Protein AF-A0A6B3FIB4-F1 (afdb_monomer)

Solvent-accessible surface area (backbone atoms only — not comparable to full-atom values): 5257 Å² total; per-residue (Å²): 123,72,42,77,40,80,92,79,71,44,79,38,65,65,62,75,80,83,56,98,82,58,90,41,73,65,52,36,47,45,48,29,34,25,74,77,67,68,49,53,62,94,70,60,38,60,34,91,89,50,46,90,45,67,69,45,73,50,76,48,79,42,75,57,39,72,94,75,74,38,70,61,46,75,47,75,50,74,36,72,56,66,93

Secondary structure (DSSP, 8-state):
--EE-TTT--EE-S-----TT--SHHHHHHHHHHHHH---GGG--B-TTTTTS-SEEEEEEEPPBGGGTB--EEEEEEE--B-

Structure (mmCIF, N/CA/C/O backbone):
data_AF-A0A6B3FIB4-F1
#
_entry.id   AF-A0A6B3FIB4-F1
#
loop_
_atom_site.group_PDB
_atom_site.id
_atom_site.type_symbol
_atom_site.label_atom_id
_atom_site.label_alt_id
_atom_site.label_comp_id
_atom_site.label_asym_id
_atom_site.label_entity_id
_atom_site.label_seq_id
_atom_site.pdbx_PDB_ins_code
_atom_site.Cartn_x
_atom_site.Cartn_y
_atom_site.Cartn_z
_atom_site.occupancy
_atom_site.B_iso_or_equiv
_atom_site.auth_seq_id
_atom_site.auth_comp_id
_atom_site.auth_asym_id
_atom_site.auth_atom_id
_atom_site.pdbx_PDB_model_num
ATOM 1 N N . LEU A 1 1 ? -7.923 -3.209 -9.923 1.00 89.94 1 LEU A N 1
ATOM 2 C CA . LEU A 1 1 ? -8.412 -4.453 -9.284 1.00 89.94 1 LEU A CA 1
ATOM 3 C C . LEU A 1 1 ? -8.817 -4.108 -7.860 1.00 89.94 1 LEU A C 1
ATOM 5 O O . LEU A 1 1 ? -8.107 -3.318 -7.256 1.00 89.94 1 LEU A O 1
ATOM 9 N N . HIS A 1 2 ? -9.922 -4.651 -7.352 1.00 94.94 2 HIS A N 1
ATOM 10 C CA . HIS A 1 2 ? -10.313 -4.488 -5.951 1.00 94.94 2 HIS A CA 1
ATOM 11 C C . HIS A 1 2 ? -10.673 -5.849 -5.355 1.00 94.94 2 HIS A C 1
ATOM 13 O O . HIS A 1 2 ? -11.177 -6.717 -6.070 1.00 94.94 2 HIS A O 1
ATOM 19 N N . VAL A 1 3 ? -10.426 -6.010 -4.061 1.00 95.62 3 VAL A N 1
ATOM 20 C CA . VAL A 1 3 ? -10.751 -7.191 -3.263 1.00 95.62 3 VAL A CA 1
ATOM 21 C C . VAL A 1 3 ? -11.749 -6.820 -2.174 1.00 95.62 3 VAL A C 1
ATOM 23 O O . VAL A 1 3 ? -11.791 -5.684 -1.700 1.00 95.62 3 VAL A O 1
ATOM 26 N N . HIS A 1 4 ? -12.583 -7.781 -1.785 1.00 96.00 4 HIS A N 1
ATOM 27 C CA . HIS A 1 4 ? -13.477 -7.614 -0.647 1.00 96.00 4 HIS A CA 1
ATOM 28 C C . HIS A 1 4 ? -12.723 -7.956 0.641 1.00 96.00 4 HIS A C 1
ATOM 30 O O . HIS A 1 4 ? -12.448 -9.125 0.915 1.00 96.00 4 HIS A O 1
ATOM 36 N N . HIS A 1 5 ? -12.391 -6.939 1.433 1.00 91.62 5 HIS A N 1
ATOM 37 C CA . HIS A 1 5 ? -11.618 -7.103 2.654 1.00 91.62 5 HIS A CA 1
ATOM 38 C C . HIS A 1 5 ? -12.522 -7.563 3.804 1.00 91.62 5 HIS A C 1
ATOM 40 O O . HIS A 1 5 ? -13.342 -6.808 4.329 1.00 91.62 5 HIS A O 1
ATOM 46 N N . ARG A 1 6 ? -12.367 -8.825 4.221 1.00 88.94 6 ARG A N 1
ATOM 47 C CA . ARG A 1 6 ? -13.288 -9.494 5.156 1.00 88.94 6 ARG A CA 1
ATOM 48 C C . ARG A 1 6 ? -13.387 -8.811 6.522 1.00 88.94 6 ARG A C 1
ATOM 50 O O . ARG A 1 6 ? -14.470 -8.786 7.097 1.00 88.94 6 ARG A O 1
ATOM 57 N N . ALA A 1 7 ? -12.280 -8.298 7.060 1.00 86.06 7 ALA A N 1
ATOM 58 C CA . ALA A 1 7 ? -12.270 -7.740 8.413 1.00 86.06 7 ALA A CA 1
ATOM 59 C C . ALA A 1 7 ? -12.906 -6.342 8.494 1.00 86.06 7 ALA A C 1
ATOM 61 O O . ALA A 1 7 ? -13.457 -5.994 9.533 1.00 86.06 7 ALA A O 1
ATOM 62 N N . SER A 1 8 ? -12.859 -5.556 7.411 1.00 86.81 8 SER A N 1
ATOM 63 C CA . SER A 1 8 ? -13.490 -4.225 7.356 1.00 86.81 8 SER A CA 1
ATOM 64 C C . SER A 1 8 ? -14.839 -4.223 6.632 1.00 86.81 8 SER A C 1
ATOM 66 O O . SER A 1 8 ? -15.607 -3.279 6.785 1.00 86.81 8 SER A O 1
ATOM 68 N N . GLY A 1 9 ? -15.132 -5.251 5.830 1.00 93.44 9 GLY A N 1
ATOM 69 C CA . GLY A 1 9 ? -16.303 -5.312 4.952 1.00 93.44 9 GLY A CA 1
ATOM 70 C C . GLY A 1 9 ? -16.219 -4.387 3.731 1.00 93.44 9 GLY A C 1
ATOM 71 O O . GLY A 1 9 ? -17.178 -4.304 2.963 1.00 93.44 9 GLY A O 1
ATOM 72 N N . LEU A 1 10 ? -15.096 -3.691 3.535 1.00 93.50 10 LEU A N 1
ATOM 73 C CA . LEU A 1 10 ? -14.903 -2.737 2.445 1.00 93.50 10 LEU A CA 1
ATOM 74 C C . LEU A 1 10 ? -14.406 -3.426 1.168 1.00 93.50 10 LEU A C 1
ATOM 76 O O . LEU A 1 10 ? -13.875 -4.534 1.196 1.00 93.50 10 LEU A O 1
ATOM 80 N N . THR A 1 11 ? -14.570 -2.745 0.034 1.00 96.00 11 THR A N 1
ATOM 81 C CA . THR A 1 11 ? -13.929 -3.121 -1.233 1.00 96.00 11 THR A CA 1
ATOM 82 C C . THR A 1 11 ? -12.737 -2.199 -1.446 1.00 96.00 11 THR A C 1
ATOM 84 O O . THR A 1 11 ? -12.928 -0.998 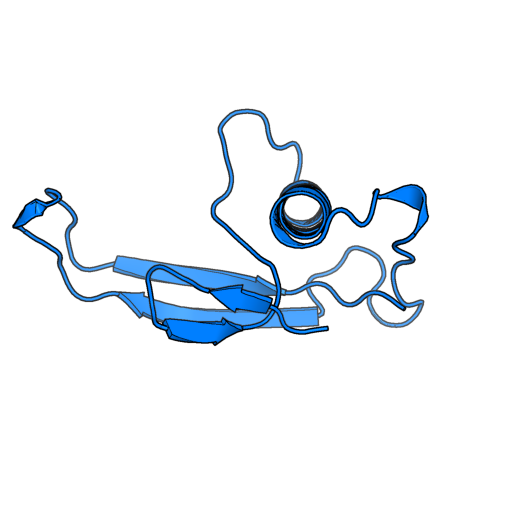-1.611 1.00 96.00 11 THR A O 1
ATOM 87 N N . LEU A 1 12 ? -11.526 -2.751 -1.395 1.00 94.19 12 LEU A N 1
ATOM 88 C CA . LEU A 1 12 ? -10.268 -2.000 -1.369 1.00 94.19 12 LEU A CA 1
ATOM 89 C C . LEU A 1 12 ? -9.322 -2.501 -2.461 1.00 94.19 12 LEU A C 1
ATOM 91 O O . LEU A 1 12 ? -9.507 -3.589 -3.007 1.00 94.19 12 LEU A O 1
ATOM 95 N N . THR A 1 13 ? -8.325 -1.700 -2.823 1.00 95.38 13 THR A N 1
ATOM 96 C CA . THR A 1 13 ? -7.188 -2.213 -3.597 1.00 95.38 13 THR A CA 1
ATOM 97 C C . THR A 1 13 ? -6.407 -3.213 -2.743 1.00 95.38 13 THR A C 1
ATOM 99 O O . THR A 1 13 ? -6.353 -3.005 -1.532 1.00 95.38 13 THR A O 1
ATOM 102 N N . PRO A 1 14 ? -5.794 -4.256 -3.334 1.00 96.19 14 PRO A N 1
ATOM 103 C CA . PRO A 1 14 ? -4.952 -5.162 -2.565 1.00 96.19 14 PRO A CA 1
ATOM 104 C C . PRO A 1 14 ? -3.803 -4.420 -1.888 1.00 96.19 14 PRO A C 1
ATOM 106 O O . PRO A 1 14 ? -3.200 -3.538 -2.510 1.00 96.19 14 PRO A O 1
ATOM 109 N N . GLY A 1 15 ? -3.496 -4.781 -0.648 1.00 95.19 15 GLY A N 1
ATOM 110 C CA . GLY A 1 15 ? -2.432 -4.138 0.112 1.00 95.19 15 GLY A CA 1
ATOM 111 C C . GLY A 1 15 ? -2.415 -4.550 1.577 1.00 95.19 15 GLY A C 1
ATOM 112 O O . GLY A 1 15 ? -3.412 -5.013 2.119 1.00 95.19 15 GLY A O 1
ATOM 113 N N . GLY A 1 16 ? -1.278 -4.314 2.220 1.00 94.31 16 GLY A N 1
ATOM 114 C CA . GLY A 1 16 ? -1.041 -4.679 3.607 1.00 94.31 16 GLY A CA 1
ATOM 115 C C . GLY A 1 16 ? 0.218 -4.016 4.151 1.00 94.31 16 GLY A C 1
ATOM 116 O O . GLY A 1 16 ? 0.862 -3.202 3.480 1.00 94.31 16 GLY A O 1
ATOM 117 N N . HIS A 1 17 ? 0.538 -4.323 5.405 1.00 95.25 17 HIS A N 1
ATOM 118 C CA . HIS A 1 17 ? 1.688 -3.738 6.084 1.00 95.25 17 HIS A CA 1
ATOM 119 C C . HIS A 1 17 ? 3.005 -4.345 5.589 1.00 95.25 17 HIS A C 1
ATOM 121 O O . HIS A 1 17 ? 3.085 -5.516 5.225 1.00 95.25 17 HIS A O 1
ATOM 127 N N . ALA A 1 18 ? 4.067 -3.541 5.639 1.00 97.12 18 ALA A N 1
ATOM 128 C CA . ALA A 1 18 ? 5.415 -4.050 5.441 1.00 97.12 18 ALA A CA 1
ATOM 129 C C . ALA A 1 18 ? 5.801 -5.002 6.584 1.00 97.12 18 ALA A C 1
ATOM 131 O O . ALA A 1 18 ? 5.569 -4.708 7.760 1.00 97.12 18 ALA A O 1
ATOM 132 N N . GLU A 1 19 ? 6.443 -6.111 6.239 1.00 96.56 19 GLU A N 1
ATOM 133 C CA . GLU A 1 19 ? 6.946 -7.101 7.182 1.00 96.56 19 GLU A CA 1
ATOM 134 C C . GLU A 1 19 ? 8.477 -7.025 7.319 1.00 96.56 19 GLU A C 1
ATOM 136 O O . GLU A 1 19 ? 9.181 -6.588 6.398 1.00 96.56 19 GLU A O 1
ATOM 141 N N . PRO A 1 20 ? 9.048 -7.477 8.455 1.00 96.50 20 PRO A N 1
ATOM 142 C CA . PRO A 1 20 ? 10.491 -7.627 8.587 1.00 96.50 20 PRO A CA 1
ATOM 143 C C . PRO A 1 20 ? 11.059 -8.548 7.497 1.00 96.50 20 PRO A C 1
ATOM 145 O O . PRO A 1 20 ? 10.820 -9.752 7.497 1.00 96.50 20 PRO A O 1
ATOM 148 N N . GLY A 1 21 ? 11.859 -7.981 6.594 1.00 95.12 21 GLY A N 1
ATOM 149 C CA . GLY A 1 21 ? 12.475 -8.709 5.481 1.00 95.12 21 GLY A CA 1
ATOM 150 C C . GLY A 1 21 ? 11.988 -8.276 4.101 1.00 95.12 21 GLY A C 1
ATOM 151 O O . GLY A 1 21 ? 12.639 -8.626 3.116 1.00 95.12 21 GLY A O 1
ATOM 152 N N . ASP A 1 22 ? 10.924 -7.471 4.015 1.00 97.06 22 ASP A N 1
ATOM 153 C CA . ASP A 1 22 ? 10.529 -6.849 2.753 1.00 97.06 22 ASP A CA 1
ATOM 154 C C . ASP A 1 22 ? 11.643 -5.889 2.271 1.00 97.06 22 ASP A C 1
ATOM 156 O O . ASP A 1 22 ? 12.023 -4.959 2.990 1.00 97.06 22 ASP A O 1
ATOM 160 N N . PRO A 1 23 ? 12.209 -6.089 1.064 1.00 97.06 23 PRO A N 1
ATOM 161 C CA . PRO A 1 23 ? 13.376 -5.329 0.610 1.00 97.06 23 PRO A CA 1
ATOM 162 C C . PRO A 1 23 ? 13.032 -3.918 0.108 1.00 97.06 23 PRO A C 1
ATOM 164 O O . PRO A 1 23 ? 13.928 -3.092 -0.061 1.00 97.06 23 PRO A O 1
ATOM 167 N N . SER A 1 24 ? 11.757 -3.644 -0.182 1.00 97.38 24 SER A N 1
ATOM 168 C CA . SER A 1 24 ? 11.251 -2.338 -0.615 1.00 97.38 24 SER A CA 1
ATOM 169 C C . SER A 1 24 ? 9.725 -2.269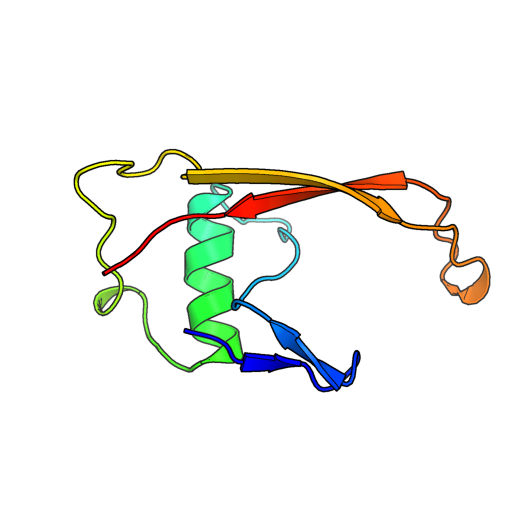 -0.493 1.00 97.38 24 SER A C 1
ATOM 171 O O . SER A 1 24 ? 9.057 -3.299 -0.487 1.00 97.38 24 SER A O 1
ATOM 173 N N . LEU A 1 25 ? 9.154 -1.059 -0.486 1.00 97.31 25 LEU A N 1
ATOM 174 C CA . LEU A 1 25 ? 7.694 -0.859 -0.492 1.00 97.31 25 LEU A CA 1
ATOM 175 C C . LEU A 1 25 ? 7.020 -1.428 -1.750 1.00 97.31 25 LEU A C 1
ATOM 177 O O . LEU A 1 25 ? 5.898 -1.921 -1.688 1.00 97.31 25 LEU A O 1
ATOM 181 N N . LEU A 1 26 ? 7.717 -1.421 -2.890 1.00 97.50 26 LEU A N 1
ATOM 182 C CA . LEU A 1 26 ? 7.216 -2.077 -4.094 1.00 97.50 26 LEU A CA 1
ATOM 183 C C . LEU A 1 26 ? 7.144 -3.602 -3.911 1.00 97.50 26 LEU A C 1
ATOM 185 O O . LEU A 1 26 ? 6.196 -4.232 -4.377 1.00 97.50 26 LEU A O 1
ATOM 189 N N . ALA A 1 27 ? 8.129 -4.201 -3.233 1.00 97.38 27 ALA A N 1
ATOM 190 C CA . ALA A 1 27 ? 8.109 -5.630 -2.940 1.00 97.38 27 ALA A CA 1
ATOM 191 C C . ALA A 1 27 ? 6.939 -6.002 -2.016 1.00 97.38 27 ALA A C 1
ATOM 193 O O . ALA A 1 27 ? 6.284 -7.008 -2.284 1.00 97.38 27 ALA A O 1
ATOM 194 N N . VAL A 1 28 ? 6.623 -5.151 -1.027 1.00 98.06 28 VAL A N 1
ATOM 195 C CA . VAL A 1 28 ? 5.408 -5.271 -0.197 1.00 98.06 28 VAL A CA 1
ATOM 196 C C . VAL A 1 28 ? 4.170 -5.305 -1.094 1.00 98.06 28 VAL A C 1
ATOM 198 O O . VAL A 1 28 ? 3.421 -6.274 -1.074 1.00 98.06 28 VAL A O 1
ATOM 201 N N . ALA A 1 29 ? 3.989 -4.303 -1.961 1.00 97.31 29 ALA A N 1
ATOM 202 C CA . ALA A 1 29 ? 2.811 -4.222 -2.827 1.00 97.31 29 ALA A CA 1
ATOM 203 C C . ALA A 1 29 ? 2.660 -5.445 -3.753 1.00 97.31 29 ALA A C 1
ATOM 205 O O . ALA A 1 29 ? 1.560 -5.963 -3.929 1.00 97.31 29 ALA A O 1
ATOM 206 N N . VAL A 1 30 ? 3.761 -5.944 -4.327 1.00 97.06 30 VAL A N 1
ATOM 207 C CA . VAL A 1 30 ? 3.748 -7.153 -5.169 1.00 97.06 30 VAL A CA 1
ATOM 208 C C . VAL A 1 30 ? 3.399 -8.409 -4.362 1.00 97.06 30 VAL A C 1
ATOM 210 O O . VAL A 1 30 ? 2.657 -9.257 -4.864 1.00 97.06 30 VAL A O 1
ATOM 213 N N . ARG A 1 31 ? 3.920 -8.538 -3.134 1.00 97.75 31 ARG A N 1
ATOM 214 C CA . ARG A 1 31 ? 3.620 -9.654 -2.227 1.00 97.75 31 ARG A CA 1
ATOM 215 C C . ARG A 1 31 ? 2.140 -9.657 -1.840 1.00 97.75 31 ARG A C 1
ATOM 217 O O . ARG A 1 31 ? 1.469 -10.658 -2.075 1.00 97.75 31 ARG A O 1
ATOM 224 N N . GLU A 1 32 ? 1.628 -8.528 -1.362 1.00 97.44 32 GLU A N 1
ATOM 225 C CA . GLU A 1 32 ? 0.239 -8.358 -0.907 1.00 97.44 32 GLU A CA 1
ATOM 226 C C . GLU A 1 32 ? -0.782 -8.609 -2.027 1.00 97.44 32 GLU A C 1
ATOM 228 O O . GLU A 1 32 ? -1.777 -9.307 -1.835 1.00 97.44 32 GLU A O 1
ATOM 233 N N . VAL A 1 33 ? -0.505 -8.145 -3.257 1.00 97.06 33 VAL A N 1
ATOM 234 C CA . VAL A 1 33 ? -1.332 -8.508 -4.423 1.00 97.06 33 VAL A CA 1
ATOM 235 C C . VAL A 1 33 ? -1.378 -10.028 -4.600 1.00 97.06 33 VAL A C 1
ATOM 237 O O . VAL A 1 33 ? -2.445 -10.581 -4.872 1.00 97.06 33 VAL A O 1
ATOM 240 N N . GLY A 1 34 ? -0.249 -10.717 -4.443 1.00 96.75 34 GLY A N 1
ATOM 241 C CA . GLY A 1 34 ? -0.181 -12.174 -4.518 1.00 96.75 34 GLY A CA 1
ATOM 242 C C . GLY A 1 34 ? -0.983 -12.871 -3.418 1.00 96.75 34 GLY A C 1
ATOM 243 O O . GLY A 1 34 ? -1.727 -13.805 -3.721 1.00 96.75 34 GLY A O 1
ATOM 244 N N . GLU A 1 35 ? -0.870 -12.409 -2.175 1.00 96.00 35 GLU A N 1
ATOM 245 C CA . GLU A 1 35 ? -1.555 -12.985 -1.011 1.00 96.00 35 GLU A CA 1
ATOM 246 C C . GLU A 1 35 ? -3.079 -12.836 -1.097 1.00 96.00 35 GLU A C 1
ATOM 248 O O . GLU A 1 35 ? -3.808 -13.807 -0.882 1.00 96.00 35 GLU A O 1
ATOM 253 N N . GLU A 1 36 ? -3.575 -11.662 -1.489 1.00 96.00 36 GLU A N 1
ATOM 254 C CA . GLU A 1 36 ? -5.015 -11.384 -1.483 1.00 96.00 36 GLU A CA 1
ATOM 255 C C . GLU A 1 36 ? -5.744 -11.809 -2.767 1.00 96.00 36 GLU A C 1
ATOM 257 O O . GLU A 1 36 ? -6.969 -11.955 -2.770 1.00 96.00 36 GLU A O 1
ATOM 262 N N . THR A 1 37 ? -5.020 -12.007 -3.875 1.00 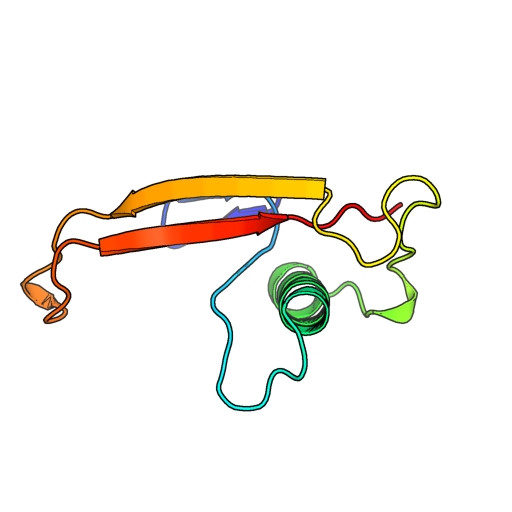95.25 37 THR A N 1
ATOM 263 C CA . THR A 1 37 ? -5.635 -12.270 -5.194 1.00 95.25 37 THR A CA 1
ATOM 264 C C . THR A 1 37 ? -5.174 -13.567 -5.858 1.00 95.25 37 THR A C 1
ATOM 266 O O . THR A 1 37 ? -5.808 -14.028 -6.809 1.00 95.25 37 THR A O 1
ATOM 269 N N . GLY A 1 38 ? -4.060 -14.151 -5.410 1.00 96.19 38 GLY A N 1
ATOM 270 C CA . GLY A 1 38 ? -3.403 -15.279 -6.074 1.00 96.19 38 GLY A CA 1
ATOM 271 C C . GLY A 1 38 ? -2.665 -14.914 -7.372 1.00 96.19 38 GLY A C 1
ATOM 272 O O . GLY A 1 38 ? -2.129 -15.802 -8.043 1.00 96.19 38 GLY A O 1
ATOM 273 N N . LEU A 1 39 ? -2.609 -13.633 -7.761 1.00 95.69 39 LEU A N 1
ATOM 274 C CA . LEU A 1 39 ? -1.851 -13.181 -8.929 1.00 95.69 39 LEU A CA 1
ATOM 275 C C . LEU A 1 39 ? -0.353 -13.151 -8.614 1.00 95.69 39 LEU A C 1
ATOM 277 O O . LEU A 1 39 ? 0.143 -12.272 -7.920 1.00 95.69 39 LEU A O 1
ATOM 281 N N . GLY A 1 40 ? 0.395 -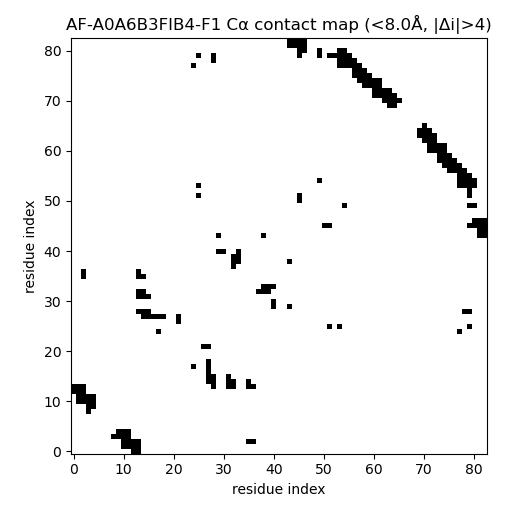14.106 -9.166 1.00 94.31 40 GLY A N 1
ATOM 282 C CA . GLY A 1 40 ? 1.849 -14.125 -9.003 1.00 94.31 40 GLY A CA 1
ATOM 283 C C . GLY A 1 40 ? 2.537 -12.931 -9.676 1.00 94.31 40 GLY A C 1
ATOM 284 O O . GLY A 1 40 ? 2.113 -12.485 -10.740 1.00 94.31 40 GLY A O 1
ATOM 285 N N . ALA A 1 41 ? 3.670 -12.494 -9.118 1.00 94.38 41 ALA A N 1
ATOM 286 C CA . ALA A 1 41 ? 4.436 -11.317 -9.555 1.00 94.38 41 ALA A CA 1
ATOM 287 C C . ALA A 1 41 ? 4.715 -11.234 -11.070 1.00 94.38 41 ALA A C 1
ATOM 289 O O . ALA A 1 41 ? 4.745 -10.152 -11.640 1.00 94.38 41 ALA A O 1
ATOM 290 N N . ARG A 1 42 ? 4.861 -12.373 -11.765 1.00 95.81 42 ARG A N 1
ATOM 291 C CA . ARG A 1 42 ? 5.060 -12.423 -13.232 1.00 95.81 42 ARG A CA 1
ATOM 292 C C . ARG A 1 42 ? 3.862 -11.917 -14.047 1.00 95.81 42 ARG A C 1
ATOM 294 O O . ARG A 1 42 ? 3.976 -11.789 -15.262 1.00 95.81 42 ARG A O 1
ATOM 301 N N . ARG A 1 43 ? 2.705 -11.727 -13.411 1.00 95.62 43 ARG A N 1
ATOM 302 C CA . ARG A 1 43 ? 1.488 -11.157 -14.001 1.00 95.62 43 ARG A CA 1
ATOM 303 C C . ARG A 1 43 ? 1.375 -9.651 -13.774 1.00 95.62 43 ARG A C 1
ATOM 305 O O . ARG A 1 43 ? 0.420 -9.068 -14.264 1.00 95.62 43 ARG A O 1
ATOM 312 N N . LEU A 1 44 ? 2.301 -9.056 -13.026 1.00 95.12 44 LEU A N 1
ATOM 313 C CA . LEU A 1 44 ? 2.286 -7.643 -12.686 1.00 95.12 44 LEU A CA 1
ATOM 314 C C . LEU A 1 44 ? 3.366 -6.928 -13.494 1.00 95.12 44 LEU A C 1
ATOM 316 O O . LEU A 1 44 ? 4.554 -7.217 -13.350 1.00 95.12 44 LEU A O 1
ATOM 320 N N . CYS A 1 45 ? 2.949 -5.989 -14.337 1.00 95.69 45 CYS A N 1
ATOM 321 C CA . CYS A 1 45 ? 3.851 -5.132 -15.093 1.00 95.69 45 CYS A CA 1
ATOM 322 C C . CYS A 1 45 ? 3.725 -3.700 -14.579 1.00 95.69 45 CYS A C 1
ATOM 324 O O . CYS A 1 45 ? 2.635 -3.134 -14.578 1.00 95.69 45 CYS A O 1
ATOM 326 N N . LEU A 1 46 ? 4.836 -3.099 -14.151 1.00 94.75 46 LEU A N 1
ATOM 327 C CA . LEU A 1 46 ? 4.858 -1.686 -13.772 1.00 94.75 46 LEU A CA 1
ATOM 328 C C . LEU A 1 46 ? 4.559 -0.809 -14.978 1.00 94.75 46 LEU A C 1
ATOM 330 O O . LEU A 1 46 ? 5.142 -1.018 -16.044 1.00 94.75 46 LEU A O 1
ATOM 334 N N . THR A 1 47 ? 3.701 0.199 -14.809 1.00 93.69 47 THR A N 1
ATOM 335 C CA . THR A 1 47 ? 3.429 1.137 -15.907 1.00 93.69 47 THR A CA 1
ATOM 336 C C . THR A 1 47 ? 4.696 1.883 -16.325 1.00 93.69 47 THR A C 1
ATOM 338 O O . THR A 1 47 ? 5.513 2.229 -15.470 1.00 93.69 47 THR A O 1
ATOM 341 N N . PRO A 1 48 ? 4.843 2.230 -17.614 1.00 92.94 48 PRO A N 1
ATOM 342 C CA . PRO A 1 48 ? 5.960 3.059 -18.061 1.00 92.94 48 PRO A CA 1
ATOM 343 C C . PRO A 1 48 ? 5.905 4.499 -17.522 1.00 92.94 48 PRO A C 1
ATOM 345 O O . PRO A 1 48 ? 6.886 5.221 -17.648 1.00 92.94 48 PRO A O 1
ATOM 348 N N . VAL A 1 49 ? 4.772 4.932 -16.952 1.00 92.25 49 VAL A N 1
ATOM 349 C CA . VAL A 1 49 ? 4.584 6.297 -16.435 1.00 92.25 49 VAL A CA 1
ATOM 350 C C . VAL A 1 49 ? 5.236 6.470 -15.064 1.00 92.25 49 VAL A C 1
ATOM 352 O O . VAL A 1 49 ? 5.871 7.492 -14.826 1.00 92.25 49 VAL A O 1
ATOM 355 N N . ALA A 1 50 ? 5.077 5.486 -14.176 1.00 91.44 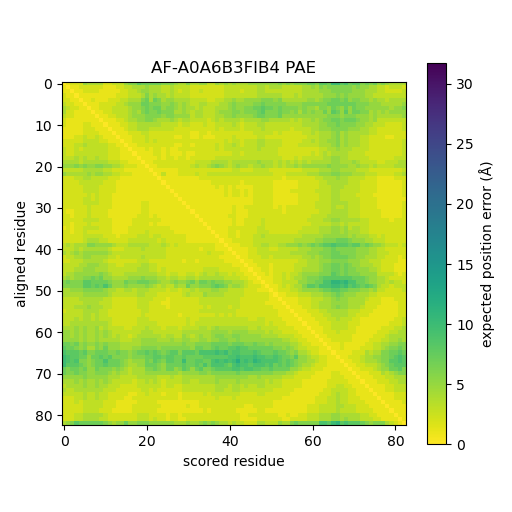50 ALA A N 1
ATOM 356 C CA . ALA A 1 50 ? 5.569 5.557 -12.797 1.00 91.44 50 ALA A CA 1
ATOM 357 C C . ALA A 1 50 ? 6.750 4.616 -12.521 1.00 91.44 50 ALA A C 1
ATOM 359 O O . ALA A 1 50 ? 7.532 4.882 -11.614 1.00 91.44 50 ALA A O 1
ATOM 360 N N . LEU A 1 51 ? 6.909 3.543 -13.309 1.00 92.81 51 LEU A N 1
ATOM 361 C CA . LEU A 1 51 ? 7.885 2.483 -13.049 1.00 92.81 51 LEU A CA 1
ATOM 362 C C . LEU A 1 51 ? 7.783 2.011 -11.589 1.00 92.81 51 LEU A C 1
ATOM 364 O O . LEU A 1 51 ? 6.697 1.637 -11.161 1.00 92.81 51 LEU A O 1
ATOM 368 N N . ASP A 1 52 ? 8.886 2.000 -10.845 1.00 93.81 52 ASP A N 1
ATOM 369 C CA . ASP A 1 52 ? 8.968 1.580 -9.446 1.00 93.81 52 ASP A CA 1
ATOM 370 C C . ASP A 1 52 ? 8.754 2.724 -8.440 1.00 93.81 52 ASP A C 1
ATOM 372 O O . ASP A 1 52 ? 8.892 2.512 -7.234 1.00 93.81 52 ASP A O 1
ATOM 376 N N . ALA A 1 53 ? 8.378 3.919 -8.905 1.00 96.00 53 ALA A N 1
ATOM 377 C CA . ALA A 1 53 ? 7.975 5.006 -8.027 1.00 96.00 53 ALA A CA 1
ATOM 378 C C . ALA A 1 53 ? 6.525 4.809 -7.539 1.00 96.00 53 ALA A C 1
ATOM 380 O O . ALA A 1 53 ? 5.666 4.361 -8.311 1.00 96.00 53 ALA A O 1
ATOM 381 N N . PRO A 1 54 ? 6.212 5.181 -6.283 1.00 96.19 54 PRO A N 1
ATOM 382 C CA . PRO A 1 54 ? 4.831 5.278 -5.825 1.00 96.19 54 PRO A CA 1
ATOM 383 C C . PRO A 1 54 ? 4.040 6.215 -6.741 1.00 96.19 54 PRO A C 1
ATOM 385 O O . PRO A 1 54 ? 4.460 7.342 -7.006 1.00 96.19 54 PRO A O 1
ATOM 388 N N . PHE A 1 55 ? 2.900 5.741 -7.232 1.00 96.56 55 PHE A N 1
ATOM 389 C CA . PHE A 1 55 ? 1.985 6.535 -8.048 1.00 96.56 55 PHE A CA 1
ATOM 390 C C . PHE A 1 55 ? 1.189 7.524 -7.191 1.00 96.56 55 PHE A C 1
ATOM 392 O O . PHE A 1 55 ? 0.863 8.617 -7.644 1.00 96.56 55 PHE A O 1
ATOM 399 N N . ASP A 1 56 ? 0.884 7.126 -5.958 1.00 96.38 56 ASP A N 1
ATOM 400 C CA . ASP A 1 56 ? 0.135 7.911 -4.986 1.00 96.38 56 ASP A CA 1
ATOM 401 C C . ASP A 1 56 ? 0.588 7.548 -3.565 1.00 96.38 56 ASP A C 1
ATOM 403 O O . ASP A 1 56 ? 1.012 6.414 -3.313 1.00 96.38 56 ASP A O 1
ATOM 407 N N . ILE A 1 57 ? 0.527 8.522 -2.658 1.00 96.94 57 ILE A N 1
ATOM 408 C CA . ILE A 1 57 ? 0.825 8.347 -1.235 1.00 96.94 57 ILE A CA 1
ATOM 409 C C . ILE A 1 57 ? -0.313 9.003 -0.468 1.00 96.94 57 ILE A C 1
ATOM 411 O O . ILE A 1 57 ? -0.420 10.230 -0.439 1.00 96.94 57 ILE A O 1
ATOM 415 N N . ASP A 1 58 ? -1.145 8.180 0.154 1.00 96.38 58 ASP A N 1
ATOM 416 C CA . ASP A 1 58 ? -2.221 8.654 1.015 1.00 96.38 58 ASP A CA 1
ATOM 417 C C . ASP A 1 58 ? -1.753 8.663 2.467 1.00 96.38 58 ASP A C 1
ATOM 419 O O . ASP A 1 58 ? -1.117 7.716 2.930 1.00 96.38 58 ASP A O 1
ATOM 423 N N . VAL A 1 59 ? -2.041 9.756 3.168 1.00 97.19 59 VAL A N 1
ATOM 424 C CA . VA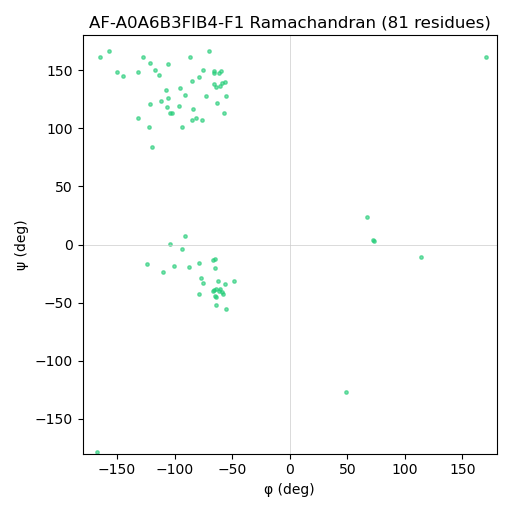L A 1 59 ? -1.681 9.927 4.575 1.00 97.19 59 VAL A CA 1
ATOM 425 C C . VAL A 1 59 ? -2.956 10.173 5.350 1.00 97.19 59 VAL A C 1
ATOM 427 O O . VAL A 1 59 ? -3.683 11.127 5.062 1.00 97.19 59 VAL A O 1
ATOM 430 N N . HIS A 1 60 ? -3.229 9.311 6.321 1.00 94.75 60 HIS A N 1
ATOM 431 C CA . HIS A 1 60 ? -4.412 9.439 7.152 1.00 94.75 60 HIS A CA 1
ATOM 432 C C . HIS A 1 60 ? -4.147 9.001 8.587 1.00 94.75 60 HIS A C 1
ATOM 434 O O . HIS A 1 60 ? -3.424 8.041 8.862 1.00 94.75 60 HIS A O 1
ATOM 440 N N . THR A 1 61 ? -4.805 9.690 9.513 1.00 96.88 61 THR A N 1
ATOM 441 C CA . THR A 1 61 ? -4.748 9.351 10.927 1.00 96.88 61 THR A CA 1
ATOM 442 C C . THR A 1 61 ? -5.542 8.078 11.190 1.00 96.88 61 THR A C 1
ATOM 444 O O . THR A 1 61 ? -6.725 7.973 10.854 1.00 96.88 61 THR A O 1
ATOM 447 N N . VAL A 1 62 ? -4.898 7.123 11.850 1.00 93.12 62 VAL A N 1
ATOM 448 C CA . VAL A 1 62 ? -5.560 5.997 12.495 1.00 93.12 62 VAL A CA 1
ATOM 449 C C . VAL A 1 62 ? -5.748 6.338 13.959 1.00 93.12 62 VAL A C 1
ATOM 451 O O . VAL A 1 62 ? -4.797 6.592 14.699 1.00 93.12 62 VAL A O 1
ATOM 454 N N . GLU A 1 63 ? -7.013 6.364 14.367 1.00 95.94 63 GLU A N 1
ATOM 455 C CA . GLU A 1 63 ? -7.398 6.577 15.756 1.00 95.94 63 GLU A CA 1
ATOM 456 C C . GLU A 1 63 ? -6.812 5.489 16.660 1.00 95.94 63 GLU A C 1
ATOM 458 O O . GLU A 1 63 ? -6.651 4.332 16.257 1.00 95.94 63 GLU A O 1
ATOM 463 N N . ALA A 1 64 ? -6.534 5.856 17.911 1.00 96.69 64 ALA A N 1
ATOM 464 C CA . ALA A 1 64 ? -6.006 4.921 18.893 1.00 96.69 64 ALA A CA 1
ATOM 465 C C . ALA A 1 64 ? -6.929 3.701 19.055 1.00 96.69 64 ALA A C 1
ATOM 467 O O . ALA A 1 64 ? -8.153 3.834 19.141 1.00 96.69 64 ALA A O 1
ATOM 468 N N . ARG A 1 65 ? -6.326 2.516 19.187 1.00 94.19 65 ARG A N 1
ATOM 469 C CA . ARG A 1 65 ? -7.000 1.253 19.519 1.00 94.19 65 ARG A CA 1
ATOM 470 C C . ARG A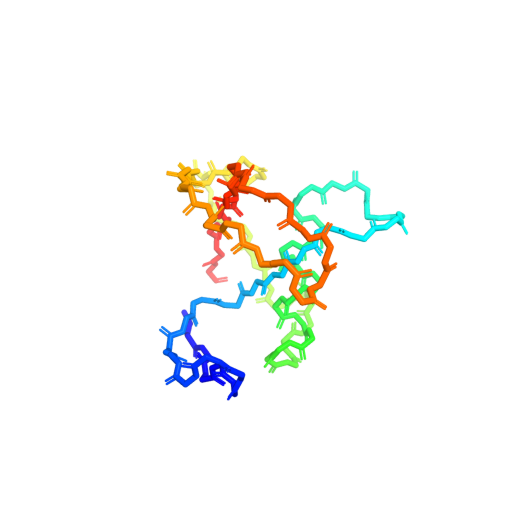 1 65 ? -6.442 0.696 20.829 1.00 94.19 65 ARG A C 1
ATOM 472 O O . ARG A 1 65 ? -5.537 -0.148 20.813 1.00 94.19 65 ARG A O 1
ATOM 479 N N . PRO A 1 66 ? -6.948 1.165 21.987 1.00 93.25 66 PRO A N 1
ATOM 480 C CA . PRO A 1 66 ? -6.433 0.777 23.300 1.00 93.25 66 PRO A CA 1
ATOM 481 C C . PRO A 1 66 ? -6.445 -0.735 23.542 1.00 93.25 66 PRO A C 1
ATOM 483 O O . PRO A 1 66 ? -5.534 -1.263 24.172 1.00 93.25 66 PRO A O 1
ATOM 486 N N . GLU A 1 67 ? -7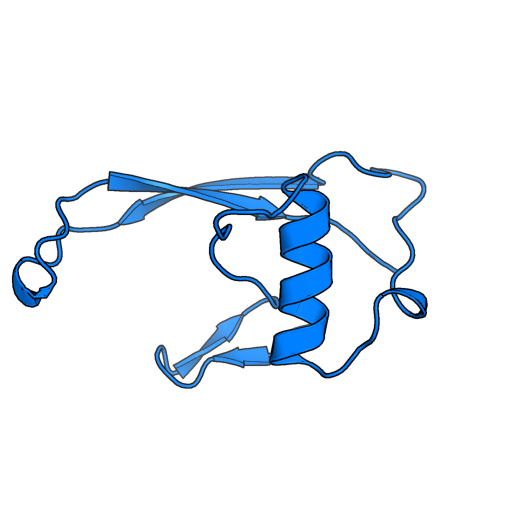.434 -1.449 23.003 1.00 94.69 67 GLU A N 1
ATOM 487 C CA . GLU A 1 67 ? -7.562 -2.904 23.110 1.00 94.69 67 GLU A CA 1
ATOM 488 C C . GLU A 1 67 ? -6.429 -3.674 22.415 1.00 94.69 67 GLU A C 1
ATOM 490 O O . GLU A 1 67 ? -6.176 -4.829 22.753 1.00 94.69 67 GLU A O 1
ATOM 495 N N . LYS A 1 68 ? -5.728 -3.029 21.475 1.00 90.25 68 LYS A N 1
ATOM 496 C CA . LYS A 1 68 ? -4.535 -3.557 20.800 1.00 90.25 68 LYS A CA 1
ATOM 497 C C . LYS A 1 68 ? -3.231 -2.930 21.301 1.00 90.25 68 LYS A C 1
ATOM 499 O O . LYS A 1 68 ? -2.167 -3.286 20.809 1.00 90.25 68 LYS A O 1
ATOM 504 N N . GLY A 1 69 ? -3.302 -2.013 22.271 1.00 93.56 69 GLY A N 1
ATOM 505 C CA . GLY A 1 69 ? -2.145 -1.250 22.741 1.00 93.56 69 GLY A CA 1
ATOM 506 C C . GLY A 1 69 ? -1.582 -0.285 21.693 1.00 93.56 69 GLY A C 1
ATOM 507 O O . GLY A 1 69 ? -0.405 0.060 21.756 1.00 93.56 69 GLY A O 1
ATOM 508 N N . GLU A 1 70 ? -2.401 0.132 20.728 1.00 93.62 70 GLU A N 1
ATOM 509 C CA . GLU A 1 70 ? -1.976 0.920 19.574 1.00 93.62 70 GLU A CA 1
ATOM 510 C C . GLU A 1 70 ? -2.391 2.392 19.761 1.00 93.62 70 GLU A C 1
ATOM 512 O O . GLU A 1 70 ? -3.591 2.682 19.832 1.00 93.62 70 GLU A O 1
ATOM 517 N N . PRO A 1 71 ? -1.442 3.337 19.911 1.00 96.44 71 PRO A N 1
ATOM 518 C CA . PRO A 1 71 ? -1.767 4.757 20.014 1.00 96.44 71 PRO A CA 1
ATOM 519 C C . PRO A 1 71 ? -2.260 5.303 18.670 1.00 96.44 71 PRO A C 1
ATOM 521 O O . PRO A 1 71 ? -2.072 4.674 17.631 1.00 96.44 71 PRO A O 1
ATOM 524 N N . ALA A 1 72 ? -2.856 6.496 18.681 1.00 97.00 72 ALA A N 1
ATOM 525 C CA . ALA A 1 72 ? -3.155 7.192 17.436 1.00 97.00 72 ALA A CA 1
ATOM 526 C C . ALA A 1 72 ? -1.849 7.470 16.679 1.00 97.00 72 ALA A C 1
ATOM 528 O O . ALA A 1 72 ? -0.847 7.859 17.288 1.00 97.00 72 ALA A O 1
ATOM 529 N N . HIS A 1 73 ? -1.855 7.239 15.374 1.00 96.06 73 HIS A N 1
ATOM 530 C CA . HIS A 1 73 ? -0.676 7.383 14.529 1.00 96.06 73 HIS A CA 1
ATOM 531 C C . HIS A 1 73 ? -1.080 7.618 13.072 1.00 96.06 73 HIS A C 1
ATOM 533 O O . HIS A 1 73 ? -2.235 7.436 12.698 1.00 96.06 73 HIS A O 1
ATOM 539 N N . GLU A 1 74 ? -0.125 8.041 12.250 1.00 97.06 74 GLU A N 1
ATOM 540 C CA . GLU A 1 74 ? -0.350 8.253 10.822 1.00 97.06 74 GLU A CA 1
ATOM 541 C C . GLU A 1 74 ? -0.039 6.979 10.042 1.00 97.06 74 GLU A C 1
ATOM 543 O O . GLU A 1 74 ? 1.048 6.406 10.174 1.00 97.06 74 GLU A O 1
ATOM 548 N N . HIS A 1 75 ? -0.987 6.569 9.208 1.00 95.25 75 HIS A N 1
ATOM 549 C CA . HIS A 1 75 ? -0.751 5.610 8.142 1.00 95.25 75 HIS A CA 1
ATOM 550 C C . HIS A 1 75 ? -0.224 6.334 6.905 1.00 95.25 75 HIS A C 1
ATOM 552 O O . HIS A 1 75 ? -0.673 7.431 6.572 1.00 95.25 75 HIS A O 1
ATOM 558 N N . TYR A 1 76 ? 0.730 5.695 6.228 1.00 97.25 76 TYR A N 1
ATOM 559 C CA . TYR A 1 76 ? 1.278 6.137 4.950 1.00 97.25 76 TYR A CA 1
ATOM 560 C C . TYR A 1 76 ? 1.081 5.014 3.936 1.00 97.25 76 TYR A C 1
ATOM 562 O O . TYR A 1 76 ? 1.846 4.046 3.908 1.00 97.25 76 TYR A O 1
ATOM 570 N N . ASP A 1 77 ? 0.067 5.152 3.095 1.00 96.25 77 ASP A N 1
ATOM 571 C CA . ASP A 1 77 ? -0.302 4.145 2.110 1.00 96.25 77 ASP A CA 1
ATOM 572 C C . ASP A 1 77 ? 0.379 4.456 0.776 1.00 96.25 77 ASP A C 1
ATOM 574 O O . ASP A 1 77 ? -0.068 5.309 0.006 1.00 96.25 77 ASP A O 1
ATOM 578 N N . PHE A 1 78 ? 1.465 3.741 0.482 1.00 97.44 78 PHE A N 1
ATOM 579 C CA . PHE A 1 78 ? 2.183 3.845 -0.788 1.00 97.44 78 PHE A CA 1
ATOM 580 C C .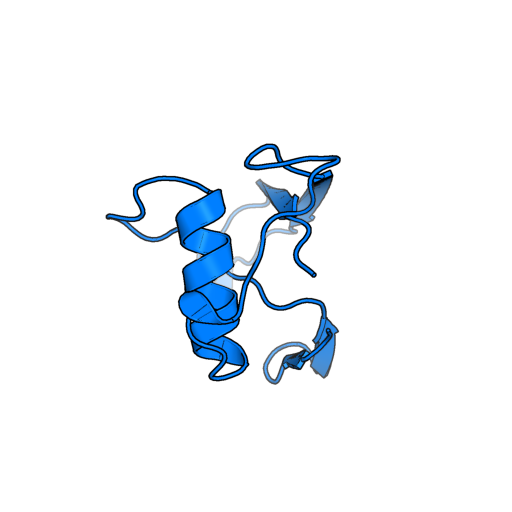 PHE A 1 78 ? 1.532 2.954 -1.844 1.00 97.44 78 PHE A C 1
ATOM 582 O O . PHE A 1 78 ? 1.532 1.728 -1.729 1.00 97.44 78 PHE A O 1
ATOM 589 N N . ARG A 1 79 ? 1.008 3.563 -2.909 1.00 96.75 79 ARG A N 1
ATOM 590 C CA . ARG A 1 79 ? 0.287 2.851 -3.969 1.00 96.75 79 ARG A CA 1
ATOM 591 C C . ARG A 1 79 ? 1.129 2.781 -5.230 1.00 96.75 79 ARG A C 1
ATOM 593 O O . ARG A 1 79 ? 1.666 3.784 -5.694 1.00 96.75 79 ARG A O 1
ATOM 600 N N . PHE A 1 80 ? 1.195 1.595 -5.821 1.00 97.00 80 PHE A N 1
ATOM 601 C CA . PHE A 1 80 ? 1.906 1.340 -7.071 1.00 97.00 80 PHE A CA 1
ATOM 602 C C . PHE A 1 80 ? 0.916 0.974 -8.170 1.00 97.00 80 PHE A C 1
ATOM 604 O O . PHE A 1 80 ? -0.109 0.337 -7.920 1.00 97.00 80 PHE A O 1
ATOM 611 N N . LEU A 1 81 ? 1.225 1.387 -9.398 1.00 95.88 81 LEU A N 1
ATOM 612 C CA . LEU A 1 81 ? 0.358 1.164 -10.546 1.00 95.88 81 LEU A CA 1
ATOM 613 C C . LEU A 1 81 ? 0.930 0.058 -11.443 1.00 95.88 81 LEU A C 1
ATOM 615 O O . LEU A 1 81 ? 2.068 0.141 -11.912 1.00 95.88 81 LEU A O 1
ATOM 619 N N . PHE A 1 82 ? 0.097 -0.947 -11.716 1.00 94.56 82 PHE A N 1
ATOM 620 C CA . PHE A 1 82 ? 0.393 -2.080 -12.592 1.00 94.56 82 PHE A CA 1
ATOM 621 C C . PHE A 1 82 ? -0.620 -2.149 -13.746 1.00 94.56 82 PHE A C 1
ATOM 623 O O . PHE A 1 82 ? -1.744 -1.660 -13.600 1.00 94.56 82 PHE A O 1
ATOM 630 N N . TYR A 1 83 ? -0.243 -2.769 -14.867 1.00 89.62 83 TYR A N 1
ATOM 631 C CA . TYR A 1 83 ? -1.126 -3.075 -16.004 1.00 89.62 83 TYR A CA 1
ATOM 632 C C . TYR A 1 83 ? -1.041 -4.541 -16.434 1.00 89.62 83 TYR A C 1
ATOM 634 O O . TYR A 1 83 ? -0.026 -5.200 -16.105 1.00 89.62 83 TYR A O 1
#

Foldseek 3Di:
DWAQDVVVRDTGRFADDDDVPQPDPLSRRQVRCCVRPVDHSVNWAFDPVQHSHQPDWDKDWDPADVVVPRHIDIDIDGHGDTD

Mean predicted aligned error: 3.14 Å

Radius of gyration: 14.03 Å; Cα contacts (8 Å, |Δi|>4): 117; chains: 1; bounding box: 30×25×41 Å

Sequence (83 aa):
LHVHHRASGLTLTPGGHAEPGDPSLLAVAVREVGEETGLGARRLCLTPVALDAPFDIDVHTVEARPEKGEPAHEHYDFRFLFY

pLDDT: mean 95.12, std 2.37, range [86.06, 98.06]